Protein AF-A0A917EKT9-F1 (afdb_monomer)

Secondary structure (DSSP, 8-state):
-HHHHHHHHTTS------HHHHTT---TT------TT------------TTSPPPHHHHHHHHHHHHHHTT-

Structure (mmCIF, N/CA/C/O backbone):
data_AF-A0A917EKT9-F1
#
_entry.id   AF-A0A917EKT9-F1
#
loop_
_atom_site.group_PDB
_atom_site.id
_atom_site.type_symbol
_atom_site.label_atom_id
_atom_site.label_alt_id
_atom_site.label_comp_id
_atom_site.label_asym_id
_atom_site.label_entity_id
_atom_site.label_seq_id
_atom_site.pdbx_PDB_ins_code
_atom_site.Cartn_x
_atom_site.Cartn_y
_atom_site.Cartn_z
_atom_site.occupancy
_atom_site.B_iso_or_equiv
_atom_site.auth_seq_id
_atom_site.auth_comp_id
_atom_site.auth_asym_id
_atom_site.auth_atom_id
_atom_site.pdbx_PDB_model_num
ATOM 1 N N . MET A 1 1 ? -10.860 7.199 -0.774 1.00 61.62 1 MET A N 1
ATOM 2 C CA . MET A 1 1 ? -10.306 6.607 0.464 1.00 61.62 1 MET A CA 1
ATOM 3 C C . MET A 1 1 ? -10.857 7.323 1.673 1.00 61.62 1 MET A C 1
ATOM 5 O O . MET A 1 1 ? -11.472 6.658 2.491 1.00 61.62 1 MET A O 1
ATOM 9 N N . GLU A 1 2 ? -10.727 8.651 1.730 1.00 80.12 2 GLU A N 1
ATOM 10 C CA . GLU A 1 2 ? -11.367 9.461 2.774 1.00 80.12 2 GLU A CA 1
ATOM 11 C C . GLU A 1 2 ? -12.857 9.156 2.914 1.00 80.12 2 GLU A C 1
ATOM 13 O O . GLU A 1 2 ? -13.321 8.999 4.027 1.00 80.12 2 GLU A O 1
ATOM 18 N N . SER A 1 3 ? -13.587 8.930 1.814 1.00 88.56 3 SER A N 1
ATOM 19 C CA . SER A 1 3 ? -15.005 8.548 1.891 1.00 88.56 3 SER A CA 1
ATOM 20 C C . SER A 1 3 ? -15.263 7.285 2.723 1.00 88.56 3 SER A C 1
ATOM 22 O O . SER A 1 3 ? -16.144 7.299 3.571 1.00 88.56 3 SER A O 1
ATOM 24 N N . LEU A 1 4 ? -14.487 6.211 2.532 1.00 91.50 4 LEU A N 1
ATOM 25 C CA . LEU A 1 4 ? -14.649 4.966 3.294 1.00 91.50 4 LEU A CA 1
ATOM 26 C C . LEU A 1 4 ? -14.290 5.161 4.767 1.00 91.50 4 LEU A C 1
ATOM 28 O O . LEU A 1 4 ? -14.945 4.600 5.635 1.00 91.50 4 LEU A O 1
ATOM 32 N N . ILE A 1 5 ? -13.263 5.963 5.042 1.00 90.06 5 ILE A N 1
ATOM 33 C CA . ILE A 1 5 ? -12.838 6.297 6.403 1.00 90.06 5 ILE A CA 1
ATOM 34 C C . ILE A 1 5 ? -13.920 7.135 7.093 1.00 90.06 5 ILE A C 1
ATOM 36 O O . ILE A 1 5 ? -14.330 6.806 8.200 1.00 90.06 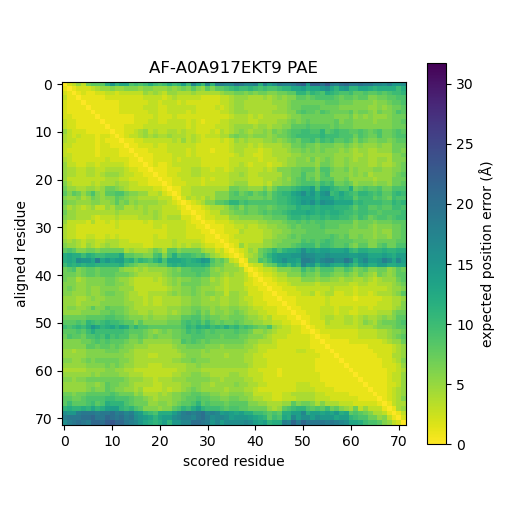5 ILE A O 1
ATOM 40 N N . ASN A 1 6 ? -14.441 8.155 6.412 1.00 91.12 6 ASN A N 1
ATOM 41 C CA . ASN A 1 6 ? -15.510 9.016 6.908 1.00 91.12 6 ASN A CA 1
ATOM 42 C C . ASN A 1 6 ? -16.777 8.209 7.193 1.00 91.12 6 ASN A C 1
ATOM 44 O O . ASN A 1 6 ? -17.376 8.383 8.241 1.00 91.12 6 ASN A O 1
ATOM 48 N N . MET A 1 7 ? -17.143 7.252 6.336 1.00 93.31 7 MET A N 1
ATOM 49 C CA . MET A 1 7 ? -18.279 6.365 6.609 1.00 93.31 7 MET A CA 1
ATOM 50 C C . MET A 1 7 ? -18.100 5.548 7.898 1.00 93.31 7 MET A C 1
ATOM 52 O O . MET A 1 7 ? -19.069 5.335 8.621 1.00 93.31 7 MET A O 1
ATOM 56 N N . VAL A 1 8 ? -16.878 5.105 8.209 1.00 93.88 8 VAL A N 1
ATOM 57 C CA . VAL A 1 8 ? -16.588 4.412 9.477 1.00 93.88 8 VAL A CA 1
ATOM 58 C C . VAL A 1 8 ? -16.653 5.379 10.663 1.00 93.88 8 VAL A C 1
ATOM 60 O O . VAL A 1 8 ? -17.204 5.016 11.697 1.00 93.88 8 VAL A O 1
ATOM 63 N N . ILE A 1 9 ? -16.142 6.607 10.513 1.00 92.62 9 ILE A N 1
ATOM 64 C CA . ILE A 1 9 ? -16.205 7.656 11.549 1.00 92.62 9 ILE A CA 1
ATOM 65 C C . ILE A 1 9 ? -17.658 8.004 11.891 1.00 92.62 9 ILE A C 1
ATOM 67 O O . ILE A 1 9 ? -18.002 8.088 13.065 1.00 92.62 9 ILE A O 1
ATOM 71 N N . GLU A 1 10 ? -18.513 8.130 10.877 1.00 94.56 10 GLU A N 1
ATOM 72 C CA . GLU A 1 10 ? -19.949 8.401 11.029 1.00 94.56 10 GLU A CA 1
ATOM 73 C C . GLU A 1 10 ? -20.752 7.172 11.505 1.00 94.56 10 GLU A C 1
ATOM 75 O O . GLU A 1 10 ? -21.976 7.223 11.607 1.00 94.56 10 GLU A O 1
ATOM 80 N N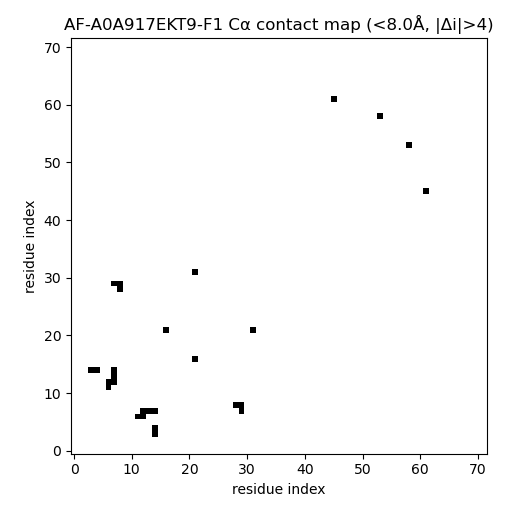 . GLY A 1 11 ? -20.094 6.040 11.782 1.00 93.88 11 GLY A N 1
ATOM 81 C CA . GLY A 1 11 ? -20.744 4.836 12.303 1.00 93.88 11 GLY A CA 1
ATOM 82 C C . GLY A 1 11 ? -21.607 4.081 11.287 1.00 93.88 11 GLY A C 1
ATOM 83 O O . GLY A 1 11 ? -22.419 3.245 11.678 1.00 93.88 11 GLY A O 1
ATOM 84 N N . ILE A 1 12 ? -21.430 4.334 9.986 1.00 95.31 12 ILE A N 1
ATOM 85 C CA . ILE A 1 12 ? -22.212 3.702 8.908 1.00 95.31 12 ILE A CA 1
ATOM 86 C C . ILE A 1 12 ? -21.830 2.220 8.737 1.00 95.31 12 ILE A C 1
ATOM 88 O O . ILE A 1 12 ? -22.632 1.418 8.258 1.00 95.31 12 ILE A O 1
ATOM 92 N N . GLY A 1 13 ? -20.619 1.825 9.141 1.00 93.50 13 GLY A N 1
ATOM 93 C CA . GLY A 1 13 ? -20.192 0.428 9.110 1.00 93.50 13 GLY A CA 1
ATOM 94 C C . GLY A 1 13 ? -18.699 0.231 9.358 1.00 93.50 13 GLY A C 1
ATOM 95 O O . GLY A 1 13 ? -18.040 1.059 9.982 1.00 93.50 13 GLY A O 1
ATOM 96 N N . ILE A 1 14 ? -18.168 -0.882 8.844 1.00 94.12 14 ILE A N 1
ATOM 97 C CA . ILE A 1 14 ? -16.740 -1.230 8.876 1.00 94.12 14 ILE A CA 1
ATOM 98 C C . ILE A 1 14 ? -16.169 -1.299 7.458 1.00 94.12 14 ILE A C 1
ATOM 100 O O . ILE A 1 14 ? -16.899 -1.507 6.490 1.00 94.12 14 ILE A O 1
ATOM 104 N N . THR A 1 15 ? -14.850 -1.168 7.332 1.00 92.88 15 THR A N 1
ATOM 105 C CA . THR A 1 15 ? -14.148 -1.286 6.050 1.00 92.88 15 THR A CA 1
ATOM 106 C C . THR A 1 15 ? -12.896 -2.144 6.188 1.00 92.88 15 THR A C 1
ATOM 108 O O . THR A 1 15 ? -12.297 -2.217 7.262 1.00 92.88 15 THR A O 1
ATOM 111 N N . ILE A 1 16 ? -12.497 -2.792 5.094 1.00 90.75 16 ILE A N 1
ATOM 112 C CA . ILE A 1 16 ? -11.252 -3.556 4.994 1.00 90.75 16 ILE A CA 1
ATOM 113 C C . ILE A 1 16 ? -10.330 -2.797 4.049 1.00 90.75 16 ILE A C 1
ATOM 115 O O . ILE A 1 16 ? -10.677 -2.547 2.896 1.00 90.75 16 ILE A O 1
ATOM 119 N N . LEU A 1 17 ? -9.145 -2.441 4.538 1.00 89.38 17 LEU A N 1
ATOM 120 C CA . LEU A 1 17 ? -8.144 -1.704 3.777 1.00 89.38 17 LEU A CA 1
ATOM 121 C C . LEU A 1 17 ? -6.798 -2.436 3.831 1.00 89.38 17 LEU A C 1
ATOM 123 O O . LEU A 1 17 ? -6.475 -3.037 4.859 1.00 89.38 17 LEU A O 1
ATOM 127 N N . PRO A 1 18 ? -5.986 -2.378 2.760 1.00 87.75 18 PRO A N 1
ATOM 128 C CA . PRO A 1 18 ? -4.624 -2.894 2.811 1.00 87.75 18 PRO A CA 1
ATOM 129 C C . PRO A 1 18 ? -3.794 -2.178 3.881 1.00 87.75 18 PRO A C 1
ATOM 131 O O . PRO A 1 18 ? -3.966 -0.982 4.121 1.00 87.75 18 PRO A O 1
ATOM 134 N N . LYS A 1 19 ? -2.860 -2.909 4.499 1.00 84.81 19 LYS A N 1
ATOM 135 C CA . LYS A 1 19 ? -2.084 -2.449 5.663 1.00 84.81 19 LYS A CA 1
ATOM 136 C C . LYS A 1 19 ? -1.410 -1.092 5.446 1.00 84.81 19 LYS A C 1
ATOM 138 O O . LYS A 1 19 ? -1.396 -0.267 6.352 1.00 84.81 19 LYS A O 1
ATOM 143 N N . GLN A 1 20 ? -0.895 -0.841 4.243 1.00 82.50 20 GLN A N 1
ATOM 144 C CA . GLN A 1 20 ? -0.194 0.399 3.905 1.00 82.50 20 GLN A CA 1
ATOM 145 C C . GLN A 1 20 ? -1.098 1.636 4.024 1.00 82.50 20 GLN A C 1
ATOM 147 O O . GLN A 1 20 ? -0.628 2.708 4.387 1.00 82.50 20 GLN A O 1
ATOM 152 N N . TYR A 1 21 ? -2.404 1.491 3.781 1.00 85.31 21 TYR A N 1
ATOM 153 C CA . TYR A 1 21 ? -3.360 2.594 3.906 1.00 85.31 21 TYR A CA 1
ATOM 154 C C . TYR A 1 21 ? -3.619 3.001 5.358 1.00 85.31 21 TYR A C 1
ATOM 156 O O . TYR A 1 21 ? -4.056 4.119 5.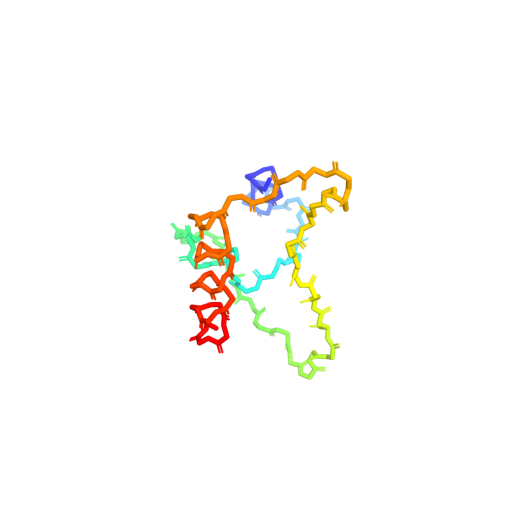616 1.00 85.31 21 TYR A O 1
ATOM 164 N N . LEU A 1 22 ? -3.325 2.112 6.306 1.00 85.31 22 LEU A N 1
ATOM 165 C CA . LEU A 1 22 ? -3.503 2.363 7.731 1.00 85.31 22 LEU A CA 1
ATOM 166 C C . LEU A 1 22 ? -2.320 3.136 8.331 1.00 85.31 22 LEU A C 1
ATOM 168 O O . LEU A 1 22 ? -2.471 3.742 9.385 1.00 85.31 22 LEU A O 1
ATOM 172 N N . ALA A 1 23 ? -1.161 3.168 7.658 1.00 81.50 23 ALA A N 1
ATOM 173 C CA . ALA A 1 23 ? 0.053 3.824 8.158 1.00 81.50 23 ALA A CA 1
ATOM 174 C C . ALA A 1 23 ? -0.113 5.339 8.376 1.00 81.50 23 ALA A C 1
ATOM 176 O O . ALA A 1 23 ? 0.558 5.918 9.225 1.00 81.50 23 ALA A O 1
ATOM 177 N N . TYR A 1 24 ? -1.021 5.970 7.632 1.00 75.75 24 TYR A N 1
ATOM 178 C CA . TYR A 1 24 ? -1.301 7.408 7.711 1.00 75.75 24 TYR A CA 1
ATOM 179 C C . TYR A 1 24 ? -2.592 7.720 8.473 1.00 75.75 24 TYR A C 1
ATOM 181 O O . TYR A 1 24 ? -3.001 8.876 8.577 1.00 75.75 24 TYR A O 1
ATOM 189 N N . LEU A 1 25 ? -3.258 6.690 8.994 1.00 82.38 25 LEU A N 1
ATOM 190 C CA . LEU A 1 25 ? -4.581 6.793 9.581 1.00 82.38 25 LEU A CA 1
ATOM 191 C C . LEU A 1 25 ? -4.446 7.075 11.080 1.00 82.38 25 LEU A C 1
ATOM 193 O O . LEU A 1 25 ? -4.530 6.181 11.916 1.00 82.38 25 LEU A O 1
ATOM 197 N N . ASN A 1 26 ? -4.194 8.341 11.411 1.00 77.81 26 ASN A N 1
ATOM 198 C CA . ASN A 1 26 ? -4.050 8.812 12.788 1.00 77.81 26 ASN A CA 1
ATOM 199 C C . ASN A 1 26 ? -5.344 9.478 13.277 1.00 77.81 26 ASN A C 1
ATOM 201 O O . ASN A 1 26 ? -5.394 10.690 13.484 1.00 77.81 26 ASN A O 1
ATOM 205 N N . ASN A 1 27 ? -6.417 8.693 13.401 1.00 85.06 27 ASN A N 1
ATOM 206 C CA . ASN A 1 27 ? -7.685 9.165 13.953 1.00 85.06 27 ASN A CA 1
ATOM 207 C C . ASN A 1 27 ? -8.041 8.350 15.210 1.00 85.06 27 ASN A C 1
ATOM 209 O O . ASN A 1 27 ? -8.248 7.141 15.092 1.00 85.06 27 ASN A O 1
ATOM 213 N N . PRO A 1 28 ? -8.142 8.981 16.396 1.00 86.12 28 PRO A N 1
ATOM 214 C CA . PRO A 1 28 ? -8.403 8.276 17.653 1.00 86.12 28 PRO A CA 1
ATOM 215 C C . PRO A 1 28 ? -9.787 7.611 17.711 1.00 86.12 28 PRO A C 1
ATOM 217 O O . PRO A 1 28 ? -9.985 6.698 18.509 1.00 86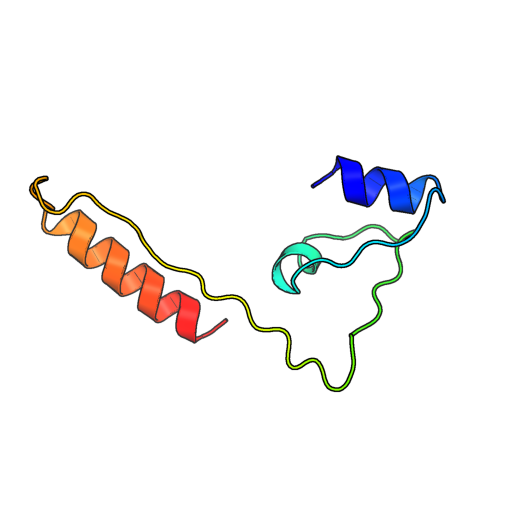.12 28 PRO A O 1
ATOM 220 N N . SER A 1 29 ? -10.730 8.026 16.861 1.00 89.00 29 SER A N 1
ATOM 221 C CA . SER A 1 29 ? -12.072 7.440 16.773 1.00 89.00 29 SER A CA 1
ATOM 222 C C . SER A 1 29 ? -12.122 6.154 15.944 1.00 89.00 29 SER A C 1
ATOM 224 O O . SER A 1 29 ? -13.166 5.507 15.887 1.00 89.00 29 SER A O 1
ATOM 226 N N . ILE A 1 30 ? -11.020 5.761 15.296 1.00 90.88 30 ILE A N 1
ATOM 227 C CA . ILE A 1 30 ? -10.960 4.556 14.466 1.00 90.88 30 ILE A CA 1
ATOM 228 C C . ILE A 1 30 ? -10.088 3.506 15.143 1.00 90.88 30 ILE A C 1
ATOM 230 O O . ILE A 1 30 ? -8.912 3.720 15.431 1.00 90.88 30 ILE A O 1
ATOM 234 N N . LYS A 1 31 ? -10.653 2.310 15.319 1.00 91.19 31 LYS A N 1
ATOM 235 C CA . LYS A 1 31 ? -9.917 1.134 15.778 1.00 91.19 31 LYS A CA 1
ATOM 236 C C . LYS A 1 31 ? -9.608 0.217 14.601 1.00 91.19 31 LYS A C 1
ATOM 238 O O . LYS A 1 31 ? -10.510 -0.274 13.931 1.00 91.19 31 LYS A O 1
ATOM 243 N N . THR A 1 32 ? -8.327 -0.062 14.395 1.00 91.50 32 THR A N 1
ATOM 244 C CA . THR A 1 32 ? -7.871 -1.047 13.409 1.00 91.50 32 THR A CA 1
ATOM 245 C C . THR A 1 32 ? -7.769 -2.425 14.055 1.00 91.50 32 THR A C 1
ATOM 247 O O . THR A 1 32 ? -7.198 -2.560 15.137 1.00 91.50 32 THR A O 1
ATOM 250 N N . ILE A 1 33 ? -8.282 -3.457 13.381 1.00 90.94 33 ILE A N 1
ATOM 251 C CA . ILE A 1 33 ? -8.173 -4.855 13.816 1.00 90.94 33 ILE A CA 1
ATOM 252 C C . ILE A 1 33 ? -7.435 -5.649 12.726 1.00 90.94 33 ILE A C 1
ATOM 254 O O . ILE A 1 33 ? -7.871 -5.622 11.573 1.00 90.94 33 ILE A O 1
ATOM 258 N N . PRO A 1 34 ? -6.321 -6.339 13.044 1.00 87.94 34 PRO A N 1
ATOM 259 C CA . PRO A 1 34 ? -5.625 -7.170 12.070 1.00 87.94 34 PRO A CA 1
ATOM 260 C C . PRO A 1 34 ? -6.456 -8.411 11.721 1.00 87.94 34 PRO A C 1
ATOM 262 O O . PRO A 1 34 ? -7.035 -9.049 12.599 1.00 87.94 34 PRO A O 1
ATOM 265 N N . ILE A 1 35 ? -6.481 -8.782 10.441 1.00 88.38 35 ILE A N 1
A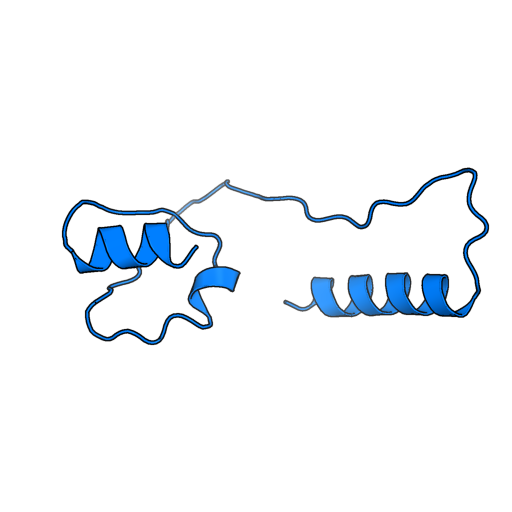TOM 266 C CA . ILE A 1 35 ? -7.130 -10.015 9.979 1.00 88.38 35 ILE A CA 1
ATOM 267 C C . ILE A 1 35 ? -6.155 -11.182 10.192 1.00 88.38 35 ILE A C 1
ATOM 269 O O . ILE A 1 35 ? -5.109 -11.250 9.546 1.00 88.38 35 ILE A O 1
ATOM 273 N N . SER A 1 36 ? -6.480 -12.094 11.108 1.00 84.94 36 SER A N 1
ATOM 274 C CA 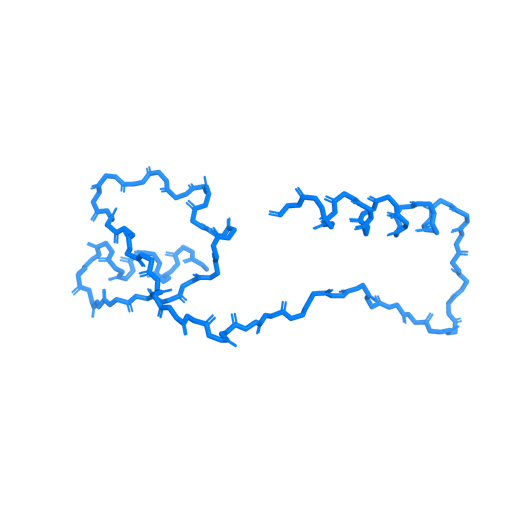. SER A 1 36 ? -5.689 -13.304 11.375 1.00 84.94 36 SER A CA 1
ATOM 275 C C . SER A 1 36 ? -5.838 -14.335 10.250 1.00 84.94 36 SER A C 1
ATOM 277 O O . SER A 1 36 ? -6.910 -14.454 9.665 1.00 84.94 36 SER A O 1
ATOM 279 N N . ASN A 1 37 ? -4.778 -15.104 9.966 1.00 76.50 37 ASN A N 1
ATOM 280 C CA . ASN A 1 37 ? -4.754 -16.142 8.918 1.00 76.50 37 ASN A CA 1
ATOM 281 C C . ASN A 1 37 ? -5.195 -15.643 7.531 1.00 76.50 37 ASN A C 1
ATOM 283 O O . ASN A 1 37 ? -5.779 -16.386 6.743 1.00 76.50 37 ASN A O 1
ATOM 287 N N . ALA A 1 38 ? -4.931 -14.373 7.226 1.00 70.12 38 ALA A N 1
ATOM 288 C CA . ALA A 1 38 ? -5.278 -13.801 5.940 1.00 70.12 38 ALA A CA 1
ATOM 289 C C . ALA A 1 38 ? -4.389 -14.399 4.837 1.00 70.12 38 ALA A C 1
ATOM 291 O O . ALA A 1 38 ? -3.205 -14.089 4.752 1.00 70.12 38 ALA A O 1
ATOM 292 N N . SER A 1 39 ? -4.976 -15.199 3.945 1.00 78.88 39 SER A N 1
ATOM 293 C CA . SER A 1 39 ? -4.373 -15.569 2.654 1.00 78.88 39 SER A CA 1
ATOM 294 C C . SER A 1 39 ? -4.614 -14.503 1.573 1.00 78.88 39 SER A C 1
ATOM 296 O O . SER A 1 39 ? -4.451 -14.766 0.385 1.00 78.88 39 SER A O 1
ATOM 298 N N . LEU A 1 40 ? -5.068 -13.312 1.975 1.00 79.88 40 LEU A N 1
ATOM 299 C CA . LEU A 1 40 ? -5.387 -12.202 1.086 1.00 79.88 40 LEU A CA 1
ATOM 300 C C . LEU A 1 40 ? -4.093 -11.502 0.677 1.00 79.88 40 LEU A C 1
ATOM 302 O O . LEU A 1 40 ? -3.526 -10.719 1.439 1.00 79.88 40 LEU A O 1
ATOM 306 N N . THR A 1 41 ? -3.643 -11.778 -0.540 1.00 81.38 41 THR A N 1
ATOM 307 C CA . THR A 1 41 ? -2.504 -11.101 -1.157 1.00 81.38 41 THR A CA 1
ATOM 308 C C . THR A 1 41 ? -2.984 -10.146 -2.244 1.00 81.38 41 THR A C 1
ATOM 310 O O . THR A 1 41 ? -4.043 -10.320 -2.850 1.00 81.38 41 THR A O 1
ATOM 313 N N . ARG A 1 42 ? -2.205 -9.091 -2.478 1.00 82.31 42 ARG A N 1
ATOM 314 C CA . ARG A 1 42 ? -2.408 -8.172 -3.595 1.00 82.31 42 ARG A CA 1
ATOM 315 C C . ARG A 1 42 ? -1.085 -7.996 -4.313 1.00 82.31 42 ARG A C 1
ATOM 317 O O . ARG A 1 42 ? -0.108 -7.584 -3.696 1.00 82.31 42 ARG A O 1
ATOM 324 N N . GLU A 1 43 ? -1.081 -8.252 -5.612 1.00 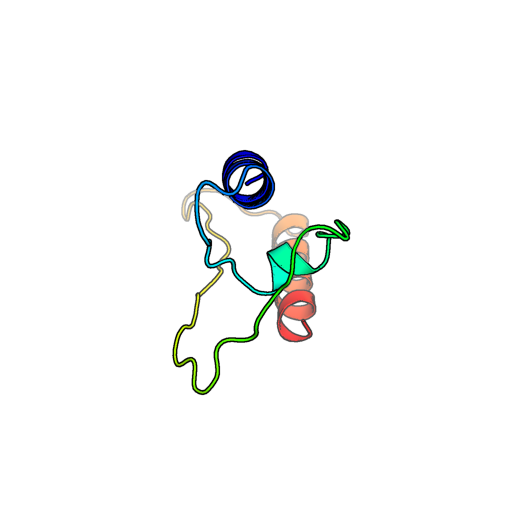86.62 43 GLU A N 1
ATOM 325 C CA . GLU A 1 43 ? 0.074 -7.986 -6.461 1.00 86.62 43 GLU A CA 1
ATOM 326 C C . GLU A 1 43 ? 0.046 -6.534 -6.944 1.00 86.62 43 GLU A C 1
ATOM 328 O O . GLU A 1 43 ? -0.986 -6.010 -7.374 1.00 86.62 43 GLU A O 1
ATOM 333 N N . ILE A 1 44 ? 1.190 -5.864 -6.829 1.00 86.94 44 ILE A N 1
ATOM 334 C CA . ILE A 1 44 ? 1.401 -4.496 -7.300 1.00 86.94 44 ILE A CA 1
ATOM 335 C C . ILE A 1 44 ? 2.494 -4.554 -8.35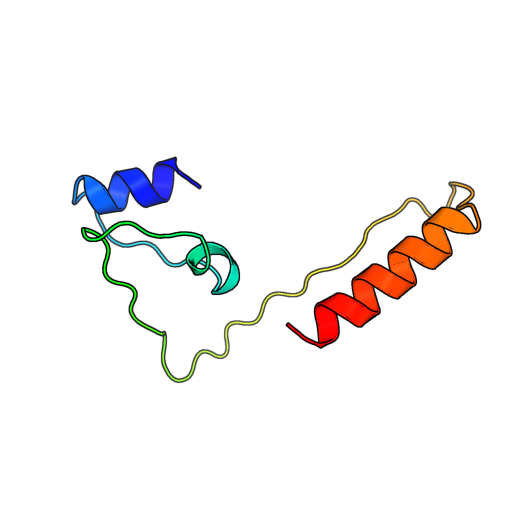6 1.00 86.94 44 ILE A C 1
ATOM 337 O O . ILE A 1 44 ? 3.538 -5.158 -8.130 1.00 86.94 44 ILE A O 1
ATOM 341 N N . GLY A 1 45 ? 2.255 -3.923 -9.503 1.00 90.62 45 GLY A N 1
ATOM 342 C CA . GLY A 1 45 ? 3.189 -3.934 -10.621 1.00 90.62 45 GLY A CA 1
ATOM 343 C C . GLY A 1 45 ? 3.271 -2.590 -11.329 1.00 90.62 45 GLY A C 1
ATOM 344 O O . GLY A 1 45 ? 2.384 -1.743 -11.215 1.00 90.62 45 GLY A O 1
ATOM 345 N N . ILE A 1 46 ? 4.355 -2.415 -12.081 1.00 92.81 46 ILE A N 1
ATOM 346 C CA . ILE A 1 46 ? 4.575 -1.265 -12.958 1.00 92.81 46 ILE A CA 1
ATOM 347 C C . ILE A 1 46 ? 4.122 -1.655 -14.366 1.00 92.81 46 ILE A C 1
ATOM 349 O O . ILE A 1 46 ? 4.580 -2.657 -14.910 1.00 92.81 46 ILE A O 1
ATOM 353 N N . VAL A 1 47 ? 3.248 -0.851 -14.973 1.00 93.56 47 VAL A N 1
ATOM 354 C CA . VAL A 1 47 ? 2.732 -1.093 -16.328 1.00 93.56 47 VAL A CA 1
ATOM 355 C C . VAL A 1 47 ? 3.269 -0.033 -17.283 1.00 93.56 47 VAL A C 1
ATOM 357 O O . VAL A 1 47 ? 3.213 1.162 -16.996 1.00 93.56 47 VAL A O 1
ATOM 360 N N . TYR A 1 48 ? 3.777 -0.464 -18.437 1.00 92.88 48 TYR A N 1
ATOM 361 C CA . TYR A 1 48 ? 4.245 0.422 -19.499 1.00 92.88 48 TYR A CA 1
ATOM 362 C C . TYR A 1 48 ? 3.959 -0.164 -20.882 1.00 92.88 48 TYR A C 1
ATOM 364 O O . TYR A 1 48 ? 3.742 -1.361 -21.058 1.00 92.88 48 TYR A O 1
ATOM 372 N N . ARG A 1 49 ? 3.951 0.714 -21.885 1.00 94.75 49 ARG A N 1
ATOM 373 C CA . ARG A 1 49 ? 3.734 0.350 -23.285 1.00 94.75 49 ARG A CA 1
ATOM 374 C C . ARG A 1 49 ? 4.992 -0.269 -23.887 1.00 94.75 49 ARG A C 1
ATOM 376 O O . ARG A 1 49 ? 6.043 0.363 -23.868 1.00 94.75 49 ARG A O 1
ATOM 383 N N . LYS A 1 50 ? 4.862 -1.459 -24.481 1.00 92.50 50 LYS A N 1
ATOM 384 C CA . LYS A 1 50 ? 5.972 -2.162 -25.150 1.00 92.50 50 LYS A CA 1
ATOM 385 C C . LYS A 1 50 ? 6.533 -1.388 -26.348 1.00 92.50 50 LYS A C 1
ATOM 387 O O . LYS A 1 50 ? 7.714 -1.497 -26.646 1.00 92.50 50 LYS A O 1
ATOM 392 N N . ASP A 1 51 ? 5.691 -0.620 -27.029 1.00 95.75 51 ASP A N 1
ATOM 393 C CA . ASP A 1 51 ? 6.041 0.157 -28.221 1.00 95.75 51 ASP A CA 1
ATOM 394 C C . ASP A 1 51 ? 6.574 1.564 -27.903 1.00 95.75 51 ASP A C 1
ATOM 396 O O . ASP A 1 51 ? 6.840 2.351 -28.810 1.00 95.75 51 ASP A O 1
ATOM 400 N N . LYS A 1 52 ? 6.751 1.896 -26.618 1.00 93.56 52 LYS A N 1
ATOM 401 C CA . LYS A 1 52 ? 7.330 3.166 -26.187 1.00 93.56 52 LYS A CA 1
ATOM 402 C C . LYS A 1 52 ? 8.790 2.963 -25.799 1.00 93.56 52 LYS A C 1
ATOM 404 O O . LYS A 1 52 ? 9.098 2.119 -24.962 1.00 93.56 52 LYS A O 1
ATOM 409 N N . TYR A 1 53 ? 9.680 3.787 -26.351 1.00 94.88 53 TYR A N 1
ATOM 410 C CA . TYR A 1 53 ? 11.063 3.841 -25.881 1.00 94.88 53 TYR A CA 1
ATOM 411 C C . TYR A 1 53 ? 11.102 4.247 -24.402 1.00 94.88 53 TYR A C 1
ATOM 413 O O . TYR A 1 53 ? 10.534 5.274 -24.013 1.00 94.88 53 TYR A O 1
ATOM 421 N N . ILE A 1 54 ? 11.776 3.437 -23.588 1.00 94.88 54 ILE A N 1
ATOM 422 C CA . ILE A 1 54 ? 12.013 3.703 -22.173 1.00 94.88 54 ILE A CA 1
ATOM 423 C C . ILE A 1 54 ? 13.457 4.157 -22.018 1.00 94.88 54 ILE A C 1
ATOM 425 O O . ILE A 1 54 ? 14.392 3.441 -22.363 1.00 94.88 54 ILE A O 1
ATOM 429 N N . CYS A 1 55 ? 13.643 5.378 -21.522 1.00 96.56 55 CYS A N 1
ATOM 430 C CA . CYS A 1 55 ? 14.977 5.922 -21.329 1.00 96.56 55 CYS A CA 1
ATOM 431 C C . CYS A 1 55 ? 15.673 5.279 -20.119 1.00 96.56 55 CYS A C 1
ATOM 433 O O . CYS A 1 55 ? 15.036 4.713 -19.226 1.00 96.56 55 CYS A O 1
ATOM 435 N N . ALA A 1 56 ? 16.997 5.424 -20.057 1.00 97.50 56 ALA A N 1
ATOM 436 C CA . ALA A 1 56 ? 17.813 4.876 -18.974 1.00 97.50 56 ALA A CA 1
ATOM 437 C C . ALA A 1 56 ? 17.344 5.329 -17.578 1.00 97.50 56 ALA A C 1
ATOM 439 O O . ALA A 1 56 ? 17.309 4.526 -16.647 1.00 97.50 56 ALA A O 1
ATOM 440 N N . ALA A 1 57 ? 16.913 6.589 -17.441 1.00 97.62 57 ALA A N 1
ATOM 441 C CA . ALA A 1 57 ? 16.400 7.116 -16.178 1.00 97.62 57 ALA A CA 1
ATO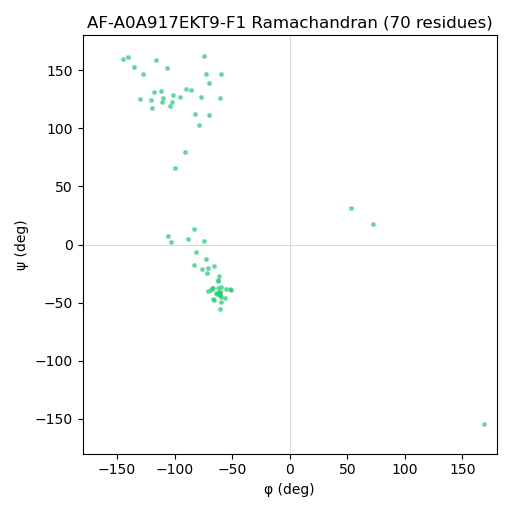M 442 C C . ALA A 1 57 ? 15.141 6.369 -15.708 1.00 97.62 57 ALA A C 1
ATOM 444 O O . ALA A 1 57 ? 15.025 6.027 -14.534 1.00 97.62 57 ALA A O 1
ATOM 445 N N . THR A 1 58 ? 14.221 6.050 -16.621 1.00 96.31 58 THR A N 1
ATOM 446 C CA . THR A 1 58 ? 13.017 5.283 -16.286 1.00 96.31 58 THR A CA 1
ATOM 447 C C . THR A 1 58 ? 13.350 3.840 -15.906 1.00 96.31 58 THR A C 1
ATOM 449 O O . THR A 1 58 ? 12.773 3.330 -14.950 1.00 96.31 58 THR A O 1
ATOM 452 N N . HIS A 1 59 ? 14.310 3.194 -16.578 1.00 95.06 59 HIS A N 1
ATOM 453 C CA . HIS A 1 59 ? 14.790 1.869 -16.162 1.00 95.06 59 HIS A CA 1
ATOM 454 C C . HIS A 1 59 ? 15.373 1.887 -14.746 1.00 95.06 59 HIS A C 1
ATOM 456 O O . HIS A 1 59 ? 15.044 1.022 -13.933 1.00 95.06 59 HIS A O 1
ATOM 462 N N . MET A 1 60 ? 16.203 2.887 -14.435 1.00 97.19 60 MET A N 1
ATOM 463 C CA . MET A 1 60 ? 16.777 3.041 -13.098 1.00 97.19 60 MET A CA 1
ATOM 464 C C . MET A 1 60 ? 15.701 3.286 -12.044 1.00 97.19 60 MET A C 1
ATOM 466 O O . MET A 1 60 ? 15.722 2.646 -10.996 1.00 97.19 60 MET A O 1
ATOM 470 N N . PHE A 1 61 ? 14.715 4.127 -12.356 1.00 96.00 61 PHE A N 1
ATOM 471 C CA . PHE A 1 61 ? 13.566 4.361 -11.489 1.00 96.00 61 PHE A CA 1
ATOM 472 C C . PHE A 1 61 ? 12.774 3.076 -11.212 1.00 96.00 61 PHE A C 1
ATOM 474 O O . PHE A 1 61 ? 12.519 2.763 -10.054 1.00 96.00 61 PHE A O 1
ATOM 481 N N . MET A 1 62 ? 12.418 2.302 -12.247 1.00 95.31 62 MET A N 1
ATOM 482 C CA . MET A 1 62 ? 11.669 1.047 -12.080 1.00 95.31 62 MET A CA 1
ATOM 483 C C . MET A 1 62 ? 12.432 0.040 -11.218 1.00 95.31 62 MET A C 1
ATOM 485 O O . MET A 1 62 ? 11.833 -0.604 -10.356 1.00 95.31 62 MET A O 1
ATOM 489 N N . LYS A 1 63 ? 13.751 -0.068 -11.422 1.00 94.31 63 LYS A N 1
ATOM 490 C CA . LYS A 1 63 ? 14.615 -0.919 -10.602 1.00 94.31 63 LYS A CA 1
ATOM 491 C C . LYS A 1 63 ? 14.587 -0.478 -9.140 1.00 94.31 63 LYS A C 1
ATOM 493 O O . LYS A 1 63 ? 14.207 -1.259 -8.277 1.00 94.31 63 LYS A O 1
ATOM 498 N N . GLN A 1 64 ? 14.902 0.788 -8.878 1.00 95.56 64 GLN A N 1
ATOM 499 C CA . GLN A 1 64 ? 14.974 1.311 -7.516 1.00 95.56 64 GLN A CA 1
ATOM 500 C C . GLN A 1 64 ? 13.625 1.244 -6.789 1.00 95.56 64 GLN A C 1
ATOM 502 O O . GLN A 1 64 ? 13.583 0.929 -5.600 1.00 95.56 64 GLN A O 1
ATOM 507 N N . LEU A 1 65 ? 12.519 1.493 -7.496 1.00 94.25 65 LEU A N 1
ATOM 508 C CA . LEU A 1 65 ? 11.174 1.373 -6.939 1.00 94.25 65 LEU A CA 1
ATOM 509 C C . LEU A 1 65 ? 10.853 -0.076 -6.548 1.00 94.25 65 LEU A C 1
ATOM 511 O O . LEU A 1 65 ? 10.290 -0.306 -5.478 1.00 94.25 65 LEU A O 1
ATOM 515 N N . THR A 1 66 ? 11.231 -1.041 -7.389 1.00 91.50 66 THR A N 1
ATOM 516 C CA . THR A 1 66 ? 11.023 -2.471 -7.116 1.00 91.50 66 THR A CA 1
ATOM 517 C C . THR A 1 66 ? 11.857 -2.921 -5.918 1.00 91.50 66 THR A C 1
ATOM 519 O O . THR A 1 66 ? 11.310 -3.508 -4.989 1.00 91.50 66 THR A O 1
ATOM 522 N N . ASP A 1 67 ? 13.141 -2.558 -5.889 1.00 92.12 67 ASP A N 1
ATOM 523 C CA . ASP A 1 67 ? 14.063 -2.894 -4.798 1.00 92.12 67 ASP A CA 1
ATOM 524 C C . ASP A 1 67 ? 13.590 -2.299 -3.459 1.00 92.12 67 ASP A C 1
ATOM 526 O O . ASP A 1 67 ? 13.563 -2.985 -2.442 1.00 92.12 67 ASP A O 1
ATOM 530 N N . THR A 1 68 ? 13.132 -1.041 -3.459 1.00 88.75 68 THR A N 1
ATOM 531 C CA . THR A 1 68 ? 12.621 -0.380 -2.242 1.00 88.75 68 THR A CA 1
ATOM 532 C C . THR A 1 68 ? 11.325 -1.027 -1.747 1.00 88.75 68 THR A C 1
ATOM 534 O O . THR A 1 68 ? 11.117 -1.152 -0.543 1.00 88.75 68 THR A O 1
ATOM 537 N N . SER A 1 69 ? 10.451 -1.455 -2.663 1.00 80.94 69 SER A N 1
ATOM 538 C CA . SER A 1 69 ? 9.141 -2.021 -2.313 1.00 80.94 69 SER A CA 1
ATOM 539 C C . SER A 1 69 ? 9.219 -3.454 -1.779 1.00 80.94 69 SER A C 1
ATOM 541 O O . SER A 1 69 ? 8.304 -3.877 -1.084 1.00 80.94 69 SER A O 1
ATOM 543 N N . LEU A 1 70 ? 10.298 -4.192 -2.071 1.00 64.44 70 LEU A N 1
ATOM 544 C CA . LEU A 1 70 ? 10.550 -5.541 -1.537 1.00 64.44 70 LEU A CA 1
ATOM 545 C C . LEU A 1 70 ? 10.951 -5.540 -0.049 1.00 64.44 70 LEU A C 1
ATOM 547 O O . LEU A 1 70 ? 10.960 -6.596 0.582 1.00 64.44 70 LEU A O 1
ATOM 551 N N . HIS A 1 71 ? 11.277 -4.372 0.511 1.00 57.81 71 HIS A N 1
ATOM 552 C CA . HIS A 1 71 ? 11.674 -4.191 1.910 1.00 57.81 71 HIS A CA 1
ATOM 553 C C . HIS A 1 71 ? 10.586 -3.535 2.789 1.00 57.81 71 HIS A C 1
ATOM 555 O O . HIS A 1 71 ? 10.863 -3.207 3.944 1.00 57.81 71 HIS A O 1
ATOM 561 N N . LEU A 1 72 ? 9.371 -3.345 2.256 1.00 53.75 72 LEU A N 1
ATOM 562 C CA . LEU A 1 72 ? 8.182 -2.821 2.953 1.00 53.75 72 LEU A CA 1
ATOM 563 C C . LEU A 1 72 ? 7.205 -3.945 3.325 1.00 53.75 72 LEU A C 1
ATOM 565 O O . LEU A 1 72 ? 6.562 -3.826 4.395 1.00 53.75 72 LEU A O 1
#

Organism: NCBI:txid1347902

Mean predicted aligned error: 5.67 Å

Foldseek 3Di:
DVVQVVCVLVVVDDDDDPPVVCVPVPDPSDDDDDDPPDPDDDDDDDDDDPPDDDDPVNVVVRVVVVVVVVVD

Solvent-accessible surface area (backbone atoms only — not comparable to full-atom values): 5123 Å² total; per-residue (Å²): 108,67,66,63,53,48,39,39,69,74,64,75,52,86,82,89,75,63,73,77,71,54,76,78,61,86,49,94,88,62,84,87,76,86,76,77,92,65,86,81,78,82,91,83,83,88,86,79,62,88,92,51,90,76,53,72,69,56,55,51,47,55,50,53,53,50,62,57,58,76,77,111

Sequence (72 aa):
MESLINMVIEGIGITILPKQYLAYLNNPSIKTIPISNASLTREIGIVYRKDKYICAATHMFMKQLTDTSLHL

InterPro domains:
  IPR005119 LysR, substrate-binding [PF03466] (1-67)

Radius of gyration: 17.66 Å; Cα contacts (8 Å, |Δi|>4): 14; chains: 1; bounding box: 40×26×46 Å

pLDDT: mean 87.78, std 9.12, range [53.75, 97.62]